Protein AF-A0A6I3U9E0-F1 (afdb_monomer)

Radius of gyration: 16.82 Å; Cα contacts (8 Å, |Δi|>4): 94; chains: 1; bounding box: 38×34×46 Å

Sequence (131 aa):
YLGNSIFYAGTFAIGSIIVNALAGFAFAKVNFSGKKILFGFLLALLIIPVETVLIPQFTIINSLGLVNNRLAVIIPGLASVFNIYLFRNFFIAIPEEILESAKMDGASIVRIFFRIMLPMSKPAVATVGVL

Structure (mmCIF, N/CA/C/O backbone):
data_AF-A0A6I3U9E0-F1
#
_entry.id   AF-A0A6I3U9E0-F1
#
loop_
_atom_site.group_PDB
_atom_site.id
_atom_site.type_symbol
_atom_site.label_atom_id
_atom_site.label_alt_id
_atom_site.label_comp_id
_atom_site.label_asym_id
_atom_site.label_entity_id
_atom_site.label_seq_id
_atom_site.pdbx_PDB_ins_code
_atom_site.Cartn_x
_atom_site.Cartn_y
_atom_site.Cartn_z
_atom_site.occupancy
_atom_site.B_iso_or_equiv
_atom_site.auth_seq_id
_atom_sit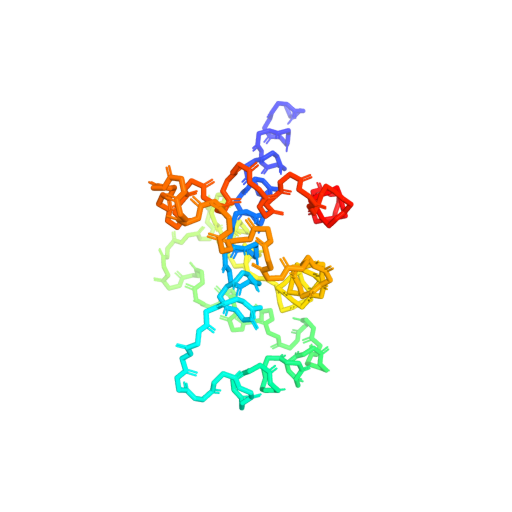e.auth_comp_id
_atom_site.auth_asym_id
_atom_site.auth_atom_id
_atom_site.pdb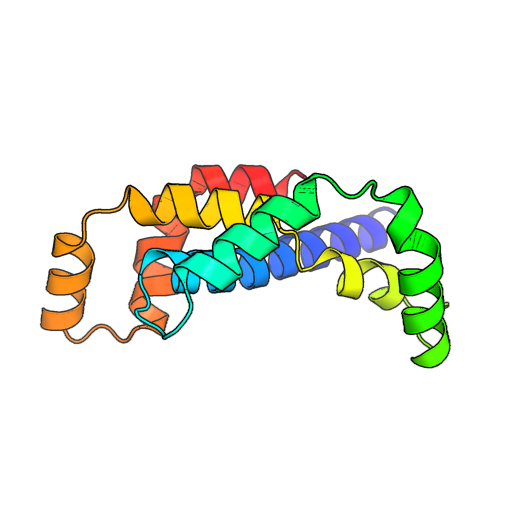x_PDB_model_num
ATOM 1 N N . TYR A 1 1 ? 18.620 15.635 -16.984 1.00 67.81 1 TYR A N 1
ATOM 2 C CA . TYR A 1 1 ? 18.644 14.254 -16.457 1.00 67.81 1 TYR A CA 1
ATOM 3 C C . TYR A 1 1 ? 18.099 14.165 -15.036 1.00 67.81 1 TYR A C 1
ATOM 5 O O . TYR A 1 1 ? 17.077 13.515 -14.869 1.00 67.81 1 TYR A O 1
ATOM 13 N N . LEU A 1 2 ? 18.664 14.884 -14.053 1.00 85.06 2 LEU A N 1
ATOM 14 C CA . LEU A 1 2 ? 18.224 14.817 -12.647 1.00 85.06 2 LEU A CA 1
ATOM 15 C C . LEU A 1 2 ? 16.716 15.082 -12.430 1.00 85.06 2 LEU A C 1
ATOM 17 O O . LEU A 1 2 ? 16.048 14.309 -11.754 1.00 85.06 2 LEU A O 1
ATOM 21 N N . GLY A 1 3 ? 16.159 16.127 -13.058 1.00 86.75 3 GLY A N 1
ATOM 22 C CA . GLY A 1 3 ? 14.741 16.491 -12.898 1.00 86.75 3 GLY A CA 1
ATOM 23 C C . GLY A 1 3 ? 13.753 15.427 -13.393 1.00 86.75 3 GLY A C 1
ATOM 24 O O . GLY A 1 3 ? 12.732 15.195 -12.754 1.00 86.75 3 GLY A O 1
ATOM 25 N N . ASN A 1 4 ? 14.083 14.717 -14.478 1.00 84.56 4 ASN A N 1
ATOM 26 C CA . ASN A 1 4 ? 13.249 13.621 -14.983 1.00 84.56 4 ASN A CA 1
ATOM 27 C C . ASN A 1 4 ? 13.273 12.420 -14.032 1.00 84.56 4 ASN A C 1
ATOM 29 O O . ASN A 1 4 ? 12.231 11.814 -13.800 1.00 84.56 4 ASN A O 1
ATOM 33 N N . SER A 1 5 ? 14.438 12.098 -13.462 1.00 86.31 5 SER A N 1
ATOM 34 C CA . SER A 1 5 ? 14.583 11.007 -12.495 1.00 86.31 5 SER A CA 1
ATOM 35 C C . SER A 1 5 ? 13.867 11.309 -11.179 1.00 86.31 5 SER A C 1
ATOM 37 O O . SER A 1 5 ? 13.184 10.438 -10.655 1.00 86.31 5 SER A O 1
ATOM 39 N N . ILE A 1 6 ? 13.954 12.547 -10.678 1.00 89.56 6 ILE A N 1
ATOM 40 C CA . ILE A 1 6 ? 13.228 12.984 -9.473 1.00 89.56 6 ILE A CA 1
ATOM 41 C C . ILE A 1 6 ? 11.718 12.923 -9.704 1.00 89.56 6 ILE A C 1
ATOM 43 O O . ILE A 1 6 ? 10.990 12.392 -8.871 1.00 89.56 6 ILE A O 1
ATOM 47 N N . PHE A 1 7 ? 11.240 13.419 -10.848 1.00 88.00 7 PHE A N 1
ATOM 48 C CA . PHE A 1 7 ? 9.824 13.339 -11.201 1.00 88.00 7 PHE A CA 1
ATOM 49 C C . PHE A 1 7 ? 9.342 11.886 -11.291 1.00 88.00 7 PHE A C 1
ATOM 51 O O . PHE A 1 7 ? 8.265 11.552 -10.797 1.00 88.00 7 PHE A O 1
ATOM 58 N N . TYR A 1 8 ? 10.154 11.019 -11.899 1.00 87.12 8 TYR A N 1
ATOM 59 C CA . TYR A 1 8 ? 9.870 9.597 -12.035 1.00 87.12 8 TYR A CA 1
ATOM 60 C C . TYR A 1 8 ? 9.783 8.904 -10.669 1.00 87.12 8 TYR A C 1
ATOM 62 O O . TYR A 1 8 ? 8.746 8.329 -10.343 1.00 87.12 8 TYR A O 1
ATOM 70 N N . ALA A 1 9 ? 10.835 9.017 -9.855 1.00 89.88 9 ALA A N 1
ATOM 71 C CA . ALA A 1 9 ? 10.900 8.411 -8.529 1.00 89.88 9 ALA A CA 1
ATOM 72 C C . ALA A 1 9 ? 9.804 8.954 -7.605 1.00 89.88 9 ALA A C 1
ATOM 74 O O . ALA A 1 9 ? 9.137 8.181 -6.929 1.00 89.88 9 ALA A O 1
ATOM 75 N N . GLY A 1 10 ? 9.549 10.266 -7.630 1.00 92.69 10 GLY A N 1
ATOM 76 C CA . GLY A 1 10 ? 8.494 10.887 -6.830 1.00 92.69 10 GLY A CA 1
ATOM 77 C C . GLY A 1 10 ? 7.099 10.392 -7.212 1.00 92.69 10 GLY A C 1
ATOM 78 O O . GLY A 1 10 ? 6.313 10.025 -6.341 1.00 92.69 10 GLY A O 1
ATOM 79 N N . THR A 1 11 ? 6.800 10.321 -8.513 1.00 91.94 11 THR A N 1
ATOM 80 C CA . THR A 1 11 ? 5.503 9.829 -9.007 1.00 91.94 11 THR A CA 1
ATOM 81 C C . THR A 1 11 ? 5.309 8.354 -8.666 1.00 91.94 11 THR A C 1
ATOM 83 O O . THR A 1 11 ? 4.234 7.963 -8.208 1.00 91.94 11 THR A O 1
ATOM 86 N N . PHE A 1 12 ? 6.354 7.544 -8.850 1.00 93.56 12 PHE A N 1
ATOM 87 C CA . PHE A 1 12 ? 6.343 6.133 -8.489 1.00 93.56 12 PHE A CA 1
ATOM 88 C C . PHE A 1 12 ? 6.130 5.933 -6.987 1.00 93.56 12 PHE A C 1
ATOM 90 O O . PHE A 1 12 ? 5.212 5.216 -6.602 1.00 93.56 12 PHE A O 1
ATOM 97 N N . ALA A 1 13 ? 6.911 6.612 -6.143 1.00 94.69 13 ALA A N 1
ATOM 98 C CA . ALA A 1 13 ? 6.823 6.497 -4.691 1.00 94.69 13 ALA A CA 1
ATOM 99 C C . ALA A 1 13 ? 5.434 6.900 -4.175 1.00 94.69 13 ALA A C 1
ATOM 101 O O . ALA A 1 13 ? 4.814 6.152 -3.423 1.00 94.69 13 ALA A O 1
ATOM 102 N N . ILE A 1 14 ? 4.895 8.040 -4.625 1.00 95.75 14 ILE A N 1
ATOM 103 C CA . ILE A 1 14 ? 3.556 8.500 -4.223 1.00 95.75 14 ILE A CA 1
ATOM 104 C C . ILE A 1 14 ? 2.483 7.503 -4.677 1.00 95.75 14 ILE A C 1
ATOM 106 O O . ILE A 1 14 ? 1.622 7.124 -3.881 1.00 95.75 14 ILE A O 1
ATOM 110 N N . GLY A 1 15 ? 2.539 7.053 -5.934 1.00 96.00 15 GLY A N 1
ATOM 111 C CA . GLY A 1 15 ? 1.592 6.075 -6.464 1.00 96.00 15 GLY A CA 1
ATOM 112 C C . GLY A 1 15 ? 1.652 4.748 -5.706 1.00 96.00 15 GLY A C 1
ATOM 113 O O . GLY A 1 15 ? 0.615 4.226 -5.300 1.00 96.00 15 GLY A O 1
ATOM 114 N N . SER A 1 16 ? 2.861 4.243 -5.459 1.00 96.62 16 SER A N 1
ATOM 115 C CA . SER A 1 16 ? 3.115 3.015 -4.706 1.00 96.62 16 SER A CA 1
ATOM 116 C C . SER A 1 16 ? 2.583 3.124 -3.277 1.00 96.62 16 SER A C 1
ATOM 118 O O . SER A 1 16 ? 1.839 2.251 -2.833 1.00 96.62 16 SER A O 1
ATOM 120 N N . ILE A 1 17 ? 2.867 4.219 -2.565 1.00 97.88 17 ILE A N 1
ATOM 121 C CA . ILE A 1 17 ? 2.338 4.455 -1.215 1.00 97.88 17 ILE A CA 1
ATOM 122 C C . ILE A 1 17 ? 0.811 4.421 -1.229 1.00 97.88 17 ILE A C 1
ATOM 124 O O . ILE A 1 17 ? 0.221 3.700 -0.432 1.00 97.88 17 ILE A O 1
ATOM 128 N N . ILE A 1 18 ? 0.161 5.158 -2.134 1.00 97.69 18 ILE A N 1
ATOM 129 C CA . ILE A 1 18 ? -1.304 5.247 -2.170 1.00 97.69 18 ILE A CA 1
ATOM 130 C C . ILE A 1 18 ? -1.927 3.880 -2.474 1.00 97.69 18 ILE A C 1
ATOM 132 O O . ILE A 1 18 ? -2.807 3.436 -1.735 1.00 97.69 18 ILE A O 1
ATOM 136 N N . VAL A 1 19 ? -1.467 3.198 -3.525 1.00 98.00 19 VAL A N 1
ATOM 137 C CA . VAL A 1 19 ? -2.022 1.906 -3.960 1.00 98.00 19 VAL A CA 1
ATOM 138 C C . VAL A 1 19 ? -1.836 0.844 -2.878 1.00 98.00 19 VAL A C 1
ATOM 140 O O . VAL A 1 19 ? -2.801 0.188 -2.475 1.00 98.00 19 VAL A O 1
ATOM 143 N N . ASN A 1 20 ? -0.617 0.703 -2.356 1.00 98.38 20 ASN A N 1
ATOM 144 C CA . ASN A 1 20 ? -0.310 -0.327 -1.370 1.00 98.38 20 ASN A CA 1
ATOM 145 C C . ASN A 1 20 ? -0.941 -0.027 -0.003 1.00 98.38 20 ASN A C 1
ATOM 147 O O . ASN A 1 20 ? -1.421 -0.951 0.655 1.00 98.38 20 ASN A O 1
ATOM 151 N N . ALA A 1 21 ? -1.018 1.244 0.411 1.00 98.38 21 ALA A N 1
ATOM 152 C CA . ALA A 1 21 ? -1.704 1.629 1.641 1.00 98.38 21 ALA A CA 1
ATOM 153 C C . ALA A 1 21 ? -3.217 1.407 1.544 1.00 98.38 21 ALA A C 1
ATOM 155 O O . ALA A 1 21 ? -3.814 0.910 2.493 1.00 98.38 21 ALA A O 1
ATOM 156 N N . LEU A 1 22 ? -3.863 1.715 0.417 1.00 98.25 22 LEU A N 1
ATOM 157 C CA . LEU A 1 22 ? -5.298 1.450 0.254 1.00 98.25 22 LEU A CA 1
ATOM 158 C C . LEU A 1 22 ? -5.606 -0.051 0.330 1.00 98.25 22 LEU A C 1
ATOM 160 O O . LEU A 1 22 ? -6.513 -0.460 1.057 1.00 98.25 22 LEU A O 1
ATOM 164 N N . ALA A 1 23 ? -4.818 -0.880 -0.358 1.00 98.06 23 ALA A N 1
ATOM 165 C CA . ALA A 1 23 ? -4.953 -2.331 -0.282 1.00 98.06 23 ALA A CA 1
ATOM 166 C C . ALA A 1 23 ? -4.682 -2.847 1.142 1.00 98.06 23 ALA A C 1
ATOM 168 O O . ALA A 1 23 ? -5.488 -3.599 1.694 1.00 98.06 23 ALA A O 1
ATOM 169 N N . GLY A 1 24 ? -3.599 -2.394 1.779 1.00 98.25 24 GLY A N 1
ATOM 170 C CA . GLY A 1 24 ? -3.281 -2.734 3.165 1.00 98.25 24 GLY A CA 1
ATOM 171 C C . GLY A 1 24 ? -4.400 -2.338 4.132 1.00 98.25 24 GLY A C 1
ATOM 172 O O . GLY A 1 24 ? -4.757 -3.119 5.013 1.00 98.25 24 GLY A O 1
ATOM 173 N N . PHE A 1 25 ? -5.012 -1.165 3.938 1.00 98.19 25 PHE A N 1
ATOM 174 C CA . PHE A 1 25 ? -6.136 -0.679 4.738 1.00 98.19 25 PHE A CA 1
ATOM 175 C C . PHE A 1 25 ? -7.374 -1.558 4.560 1.00 98.19 25 PHE A C 1
ATOM 177 O O . PHE A 1 25 ? -7.993 -1.944 5.553 1.00 98.19 25 PHE A O 1
ATOM 184 N N . ALA A 1 26 ? -7.690 -1.963 3.328 1.00 97.50 26 ALA A N 1
ATOM 185 C CA . ALA A 1 26 ? -8.768 -2.910 3.067 1.00 97.50 26 ALA A CA 1
ATOM 186 C C . ALA A 1 26 ? -8.521 -4.254 3.780 1.00 97.50 26 ALA A C 1
ATOM 188 O O . ALA A 1 26 ? -9.378 -4.738 4.522 1.00 97.50 26 ALA A O 1
ATOM 189 N N . PHE A 1 27 ? -7.320 -4.828 3.651 1.00 98.00 27 PHE A N 1
ATOM 190 C CA . PHE A 1 27 ? -6.959 -6.086 4.318 1.00 98.00 27 PHE A CA 1
ATOM 191 C C . PHE A 1 27 ? -6.780 -5.978 5.840 1.00 98.00 27 PHE A C 1
ATOM 193 O O . PHE A 1 27 ? -6.756 -7.012 6.518 1.00 98.00 27 PHE A O 1
ATOM 200 N N . ALA A 1 28 ? -6.658 -4.777 6.398 1.00 97.19 28 ALA A N 1
ATOM 201 C CA . ALA A 1 28 ? -6.612 -4.557 7.838 1.00 97.19 28 ALA A CA 1
ATOM 202 C C . ALA A 1 28 ? -8.020 -4.319 8.394 1.00 97.19 28 ALA A C 1
ATOM 204 O O . ALA A 1 28 ? -8.512 -5.132 9.174 1.00 97.19 28 ALA A O 1
ATOM 205 N N . LYS A 1 29 ? -8.704 -3.274 7.922 1.00 95.19 29 LYS A N 1
ATOM 206 C CA . LYS A 1 29 ? -9.883 -2.684 8.575 1.00 95.19 29 LYS A CA 1
ATOM 207 C C . LYS A 1 29 ? -11.214 -2.930 7.867 1.00 95.19 29 LYS A C 1
ATOM 209 O O . LYS A 1 29 ? -12.258 -2.829 8.500 1.00 95.19 29 LYS A O 1
ATOM 214 N N . VAL A 1 30 ? -11.212 -3.286 6.582 1.00 94.06 30 VAL A N 1
ATOM 215 C CA . VAL A 1 30 ? -12.460 -3.583 5.858 1.00 94.06 30 VAL A CA 1
ATOM 216 C C . VAL A 1 30 ? -12.815 -5.060 6.024 1.00 94.06 30 VAL A C 1
ATOM 218 O O . VAL A 1 30 ? -11.960 -5.942 5.897 1.00 94.06 30 VAL A O 1
ATOM 221 N N . ASN A 1 31 ? -14.083 -5.341 6.317 1.00 91.75 31 ASN A N 1
ATOM 222 C CA . ASN A 1 31 ? -14.619 -6.697 6.389 1.00 91.75 31 ASN A CA 1
ATOM 223 C C . ASN A 1 31 ? -15.241 -7.059 5.040 1.00 91.75 31 ASN A C 1
ATOM 225 O O . ASN A 1 31 ? -16.257 -6.493 4.652 1.00 91.75 31 ASN A O 1
ATOM 229 N N . PHE A 1 32 ? -14.615 -7.987 4.319 1.00 95.44 32 PHE A N 1
ATOM 230 C CA . PHE A 1 32 ? -15.106 -8.491 3.038 1.00 95.44 32 PHE A CA 1
ATOM 231 C C . PHE A 1 32 ? -14.911 -10.007 2.940 1.00 95.44 32 PHE A C 1
ATOM 233 O O . PHE A 1 32 ? -14.012 -10.584 3.564 1.00 95.44 32 PHE A O 1
ATOM 240 N N . SER A 1 33 ? -15.771 -10.661 2.162 1.00 96.81 33 SER A N 1
ATOM 241 C CA . SER A 1 33 ? -15.763 -12.113 1.978 1.00 96.81 33 SER A CA 1
ATOM 242 C C . SER A 1 33 ? -14.455 -12.589 1.340 1.00 96.81 33 SER A C 1
ATOM 244 O O . SER A 1 33 ? -13.945 -11.973 0.410 1.00 96.81 33 SER A O 1
ATOM 246 N N . GLY A 1 34 ? -13.882 -13.685 1.848 1.00 96.31 34 GLY A N 1
ATOM 247 C CA . GLY A 1 34 ? -12.642 -14.263 1.307 1.00 96.31 34 GLY A CA 1
ATOM 248 C C . GLY A 1 34 ? -11.346 -13.543 1.705 1.00 96.31 34 GLY A C 1
ATOM 249 O O . GLY A 1 34 ? -10.272 -14.000 1.324 1.00 96.31 34 GLY A O 1
ATOM 250 N N . LYS A 1 35 ? -11.406 -12.484 2.529 1.00 96.00 35 LYS A N 1
ATOM 251 C CA . LYS A 1 35 ? -10.249 -11.684 2.989 1.00 96.00 35 LYS A CA 1
ATOM 252 C C . LYS A 1 35 ? -9.034 -12.511 3.419 1.00 96.00 35 LYS A C 1
ATOM 254 O O . LYS A 1 35 ? -7.919 -12.207 3.008 1.00 96.00 35 LYS A O 1
ATOM 259 N N . LYS A 1 36 ? -9.234 -13.560 4.227 1.00 95.94 36 LYS A N 1
ATOM 260 C CA . LYS A 1 36 ? -8.140 -14.426 4.711 1.00 95.94 36 LYS A CA 1
ATOM 261 C C . LYS A 1 36 ? -7.516 -15.265 3.593 1.00 95.94 36 LYS A C 1
ATOM 263 O O . LYS A 1 36 ? -6.298 -15.375 3.541 1.00 95.94 36 LYS A O 1
ATOM 268 N N . ILE A 1 37 ? -8.343 -15.817 2.704 1.00 97.88 37 ILE A N 1
ATOM 269 C CA . ILE A 1 37 ? -7.894 -16.649 1.579 1.00 97.88 37 ILE A CA 1
ATOM 270 C C . ILE A 1 37 ? -7.115 -15.788 0.589 1.00 97.88 37 ILE A C 1
ATOM 272 O O . ILE A 1 37 ? -5.987 -16.123 0.246 1.00 97.88 37 ILE A O 1
ATOM 276 N N . LEU A 1 38 ? -7.678 -14.643 0.192 1.00 97.56 38 LEU A N 1
ATOM 277 C CA . LEU A 1 38 ? -7.028 -13.724 -0.738 1.00 97.56 38 LEU A CA 1
ATOM 278 C C . LEU A 1 38 ? -5.707 -13.197 -0.170 1.00 97.56 38 LEU A C 1
ATOM 280 O O . LEU A 1 38 ? -4.715 -13.133 -0.886 1.00 97.56 38 LEU A O 1
ATOM 284 N N . PHE A 1 39 ? -5.668 -12.869 1.124 1.00 97.38 39 PHE A N 1
ATOM 285 C CA . PHE A 1 39 ? -4.427 -12.432 1.754 1.00 97.38 39 PHE A CA 1
ATOM 286 C C . PHE A 1 39 ? -3.384 -13.553 1.834 1.00 97.38 39 PHE A C 1
ATOM 288 O O . PHE A 1 39 ? -2.220 -13.313 1.542 1.00 97.38 39 PHE A O 1
ATOM 295 N N . GLY A 1 40 ? -3.790 -14.781 2.169 1.00 97.75 40 GLY A N 1
ATOM 296 C CA . GLY A 1 40 ? -2.896 -15.942 2.144 1.00 97.75 40 GLY A CA 1
ATOM 297 C C . GLY A 1 40 ? -2.338 -16.221 0.746 1.00 97.75 40 GLY A C 1
ATOM 298 O O . GLY A 1 40 ? -1.146 -16.472 0.603 1.00 97.75 40 GLY A O 1
ATOM 299 N N . PHE A 1 41 ? -3.174 -16.094 -0.287 1.00 97.75 41 PHE A N 1
ATOM 300 C CA . PHE A 1 41 ? -2.744 -16.199 -1.679 1.00 97.75 41 PHE A CA 1
ATOM 301 C C . PHE A 1 41 ? -1.736 -15.109 -2.047 1.00 97.75 41 PHE A C 1
ATOM 303 O O . PHE A 1 41 ? -0.696 -15.422 -2.615 1.00 97.75 41 PHE A O 1
ATOM 310 N N . LEU A 1 42 ? -1.991 -13.851 -1.663 1.00 96.38 42 LEU A N 1
ATOM 311 C CA . LEU A 1 42 ? -1.026 -12.768 -1.843 1.00 96.38 42 LEU A CA 1
ATOM 312 C C . LEU A 1 42 ? 0.317 -13.132 -1.204 1.00 96.38 42 LEU A C 1
ATOM 314 O O . LEU A 1 42 ? 1.328 -13.092 -1.889 1.00 96.38 42 LEU A O 1
ATOM 318 N N . LEU A 1 43 ? 0.341 -13.576 0.055 1.00 97.19 43 LEU A N 1
ATOM 319 C CA . LEU A 1 43 ? 1.590 -13.974 0.715 1.00 97.19 43 LEU A CA 1
ATOM 320 C C . LEU A 1 43 ? 2.322 -15.111 -0.007 1.00 97.19 43 LEU A C 1
ATOM 322 O O . LEU A 1 43 ? 3.547 -15.081 -0.078 1.00 97.19 43 LEU A O 1
ATOM 326 N N . ALA A 1 44 ? 1.601 -16.074 -0.583 1.00 97.19 44 ALA A N 1
ATOM 327 C CA . ALA A 1 44 ? 2.213 -17.137 -1.376 1.00 97.19 44 ALA A CA 1
ATOM 328 C C . ALA A 1 44 ? 2.925 -16.599 -2.633 1.00 97.19 44 ALA A C 1
ATOM 330 O O . ALA A 1 44 ? 3.959 -17.139 -3.022 1.00 97.19 44 ALA A O 1
ATOM 331 N N . LEU A 1 45 ? 2.437 -15.503 -3.231 1.00 94.31 45 LEU A N 1
ATOM 332 C CA . LEU A 1 45 ? 3.090 -14.863 -4.380 1.00 94.31 45 LEU A CA 1
ATOM 333 C C . LEU A 1 45 ? 4.461 -14.259 -4.038 1.00 94.31 45 LEU A C 1
ATOM 335 O O . LEU A 1 45 ? 5.260 -14.071 -4.947 1.00 94.31 45 LEU A O 1
ATOM 339 N N . LEU A 1 46 ? 4.774 -14.002 -2.759 1.00 93.62 46 LEU A N 1
ATOM 340 C CA . LEU A 1 46 ? 6.109 -13.532 -2.350 1.00 93.62 46 LEU A CA 1
ATOM 341 C C . LEU A 1 46 ? 7.212 -14.569 -2.592 1.00 93.62 46 LEU A C 1
ATOM 343 O O . LEU A 1 46 ? 8.383 -14.210 -2.620 1.00 93.62 46 LEU A O 1
ATOM 347 N N . ILE A 1 47 ? 6.845 -15.844 -2.743 1.00 95.44 47 ILE A N 1
ATOM 348 C CA . ILE A 1 47 ? 7.786 -16.938 -3.011 1.00 95.44 47 ILE A CA 1
ATOM 349 C C . ILE A 1 47 ? 8.198 -16.946 -4.493 1.00 95.44 47 ILE A C 1
ATOM 351 O O . ILE A 1 47 ? 9.247 -17.485 -4.839 1.00 95.44 47 ILE A O 1
ATOM 355 N N . ILE A 1 48 ? 7.385 -16.354 -5.377 1.00 92.25 48 ILE A N 1
ATOM 356 C CA . ILE A 1 48 ? 7.641 -16.349 -6.818 1.00 92.25 48 ILE A CA 1
ATOM 357 C C . ILE A 1 48 ? 8.803 -15.389 -7.124 1.00 92.25 48 ILE A C 1
ATOM 359 O O . ILE A 1 48 ? 8.703 -14.202 -6.807 1.00 92.25 48 ILE A O 1
ATOM 363 N N . PRO A 1 49 ? 9.881 -15.859 -7.781 1.00 91.81 49 PRO A N 1
ATOM 364 C CA . PRO A 1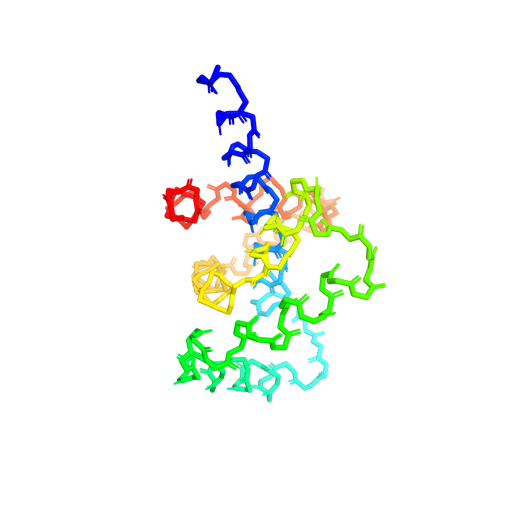 49 ? 10.995 -15.001 -8.171 1.00 91.81 49 PRO A CA 1
ATOM 365 C C . PRO A 1 49 ? 10.558 -13.929 -9.174 1.00 91.81 49 PRO A C 1
ATOM 367 O O . PRO A 1 49 ? 9.827 -14.223 -10.127 1.00 91.81 49 PRO A O 1
ATOM 370 N N . VAL A 1 50 ? 11.046 -12.699 -8.998 1.00 86.31 50 VAL A N 1
ATOM 371 C CA . VAL A 1 50 ? 10.693 -11.539 -9.838 1.00 86.31 50 VAL A CA 1
ATOM 372 C C . VAL A 1 50 ? 11.070 -11.773 -11.305 1.00 86.31 50 VAL A C 1
ATOM 374 O O . VAL A 1 50 ? 10.360 -11.364 -12.222 1.00 86.31 50 VAL A O 1
ATOM 377 N N . GLU A 1 51 ? 12.146 -12.511 -11.547 1.00 89.88 51 GLU A N 1
ATOM 378 C CA . GLU A 1 51 ? 12.638 -12.865 -12.876 1.00 89.88 51 GLU A CA 1
ATOM 379 C C . GLU A 1 51 ? 11.614 -13.706 -13.655 1.00 89.88 51 GLU A C 1
ATOM 381 O O . GLU A 1 51 ? 11.506 -13.582 -14.875 1.00 89.88 51 GLU A O 1
ATOM 386 N N . THR A 1 52 ? 10.804 -14.507 -12.951 1.00 92.50 52 THR A N 1
ATOM 387 C CA . THR A 1 52 ? 9.774 -15.374 -13.551 1.00 92.50 52 THR A CA 1
ATOM 388 C C . THR A 1 52 ? 8.621 -14.561 -14.136 1.00 92.50 52 THR A C 1
ATOM 390 O O . THR A 1 52 ? 8.035 -14.932 -15.152 1.00 92.50 52 THR A O 1
ATOM 393 N N . VAL A 1 53 ? 8.290 -13.435 -13.504 1.00 90.31 53 VAL A N 1
ATOM 394 C CA . VAL A 1 53 ? 7.170 -12.572 -13.907 1.00 90.31 53 VAL A CA 1
ATOM 395 C C . VAL A 1 53 ? 7.583 -11.467 -14.877 1.00 90.31 53 VAL A C 1
ATOM 397 O O . VAL A 1 53 ? 6.714 -10.861 -15.503 1.00 90.31 53 VAL A O 1
ATOM 400 N N . LEU A 1 54 ? 8.887 -11.264 -15.097 1.00 90.38 54 LEU A N 1
ATOM 401 C CA . LEU A 1 54 ? 9.416 -10.214 -15.968 1.00 90.38 54 LEU A CA 1
ATOM 402 C C . LEU A 1 54 ? 8.934 -10.340 -17.425 1.00 90.38 54 LEU A C 1
ATOM 404 O O . LEU A 1 54 ? 8.466 -9.362 -18.007 1.00 90.38 54 LEU A O 1
ATOM 408 N N . ILE A 1 55 ? 9.018 -11.538 -18.019 1.00 92.69 55 ILE A N 1
ATOM 409 C CA . ILE A 1 55 ? 8.606 -11.771 -19.417 1.00 92.69 55 ILE A CA 1
ATOM 410 C C . ILE A 1 55 ? 7.088 -11.564 -19.594 1.00 92.69 55 ILE A C 1
ATOM 412 O O . ILE A 1 55 ? 6.697 -10.809 -20.495 1.00 92.69 55 ILE A O 1
ATOM 416 N N . PRO A 1 56 ? 6.212 -12.157 -18.753 1.00 91.81 56 PRO A N 1
ATOM 417 C CA . PRO A 1 56 ? 4.780 -11.860 -18.789 1.00 91.81 56 PRO A CA 1
ATOM 418 C C . PRO A 1 56 ? 4.473 -10.367 -18.635 1.00 91.81 56 PRO A C 1
ATOM 420 O O . PRO A 1 56 ? 3.687 -9.811 -19.400 1.00 91.81 56 PRO A O 1
ATOM 423 N N . GLN A 1 57 ? 5.129 -9.696 -17.690 1.00 90.56 57 GLN A N 1
ATOM 424 C CA . GLN A 1 57 ? 4.927 -8.276 -17.420 1.00 90.56 57 GLN A CA 1
ATOM 425 C C . GLN A 1 57 ? 5.331 -7.402 -18.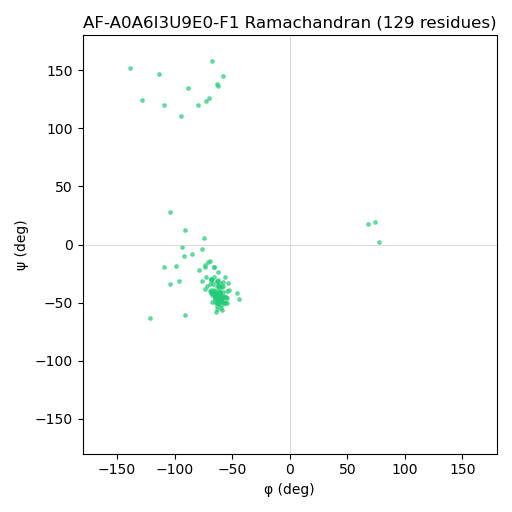614 1.00 90.56 57 GLN A C 1
ATOM 427 O O . GLN A 1 57 ? 4.576 -6.511 -19.006 1.00 90.56 57 GLN A O 1
ATOM 432 N N . PHE A 1 58 ? 6.473 -7.689 -19.244 1.00 90.31 58 PHE A N 1
ATOM 433 C CA . PHE A 1 58 ? 6.890 -7.022 -20.477 1.00 90.31 58 PHE A CA 1
ATOM 434 C C . PHE A 1 58 ? 5.884 -7.250 -21.609 1.00 90.31 58 PHE A C 1
ATOM 436 O O . PHE A 1 58 ? 5.521 -6.309 -22.310 1.00 90.31 58 PHE A O 1
ATOM 443 N N . THR A 1 59 ? 5.385 -8.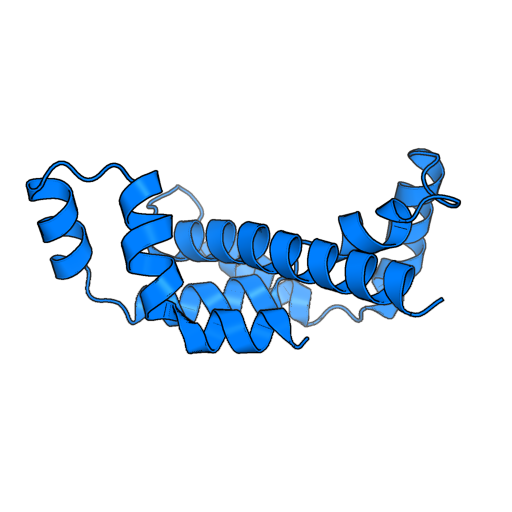480 -21.757 1.00 93.19 59 THR A N 1
ATOM 444 C CA . THR A 1 59 ? 4.398 -8.824 -22.789 1.00 93.19 59 THR A CA 1
ATOM 445 C C . THR A 1 59 ? 3.107 -8.018 -22.621 1.00 93.19 59 THR A C 1
ATOM 447 O O . THR A 1 59 ? 2.577 -7.511 -23.608 1.00 93.19 59 THR A O 1
ATOM 450 N N . ILE A 1 60 ? 2.638 -7.831 -21.381 1.00 93.12 60 ILE A N 1
ATOM 451 C CA . ILE A 1 60 ? 1.473 -6.990 -21.059 1.00 93.12 60 ILE A CA 1
ATOM 452 C C . ILE A 1 60 ? 1.752 -5.516 -21.386 1.00 93.12 60 ILE A C 1
ATOM 454 O O . ILE A 1 60 ? 0.948 -4.856 -22.032 1.00 93.12 60 ILE A O 1
ATOM 458 N N . ILE A 1 61 ? 2.902 -4.978 -20.984 1.00 93.81 61 ILE A N 1
ATOM 459 C CA . ILE A 1 61 ? 3.269 -3.589 -21.301 1.00 93.81 61 ILE A CA 1
ATOM 460 C C . ILE A 1 61 ? 3.381 -3.357 -22.815 1.00 93.81 61 ILE A C 1
ATOM 462 O O . ILE A 1 61 ? 2.978 -2.302 -23.313 1.00 93.81 61 ILE A O 1
ATOM 466 N N . ASN A 1 62 ? 3.896 -4.343 -23.550 1.00 93.31 62 ASN A N 1
ATOM 467 C CA . ASN A 1 62 ? 3.987 -4.309 -25.003 1.00 93.31 62 ASN A CA 1
ATOM 468 C C . ASN A 1 62 ? 2.617 -4.359 -25.676 1.00 93.31 62 ASN A C 1
ATOM 470 O O . ASN A 1 62 ? 2.365 -3.557 -26.573 1.00 93.31 62 ASN A O 1
ATOM 474 N N . SER A 1 63 ? 1.706 -5.218 -25.216 1.00 93.31 63 SER A N 1
ATOM 475 C CA . SER A 1 63 ? 0.344 -5.263 -25.760 1.00 93.31 63 SER A CA 1
ATOM 476 C C . SER A 1 63 ? -0.449 -3.983 -25.474 1.00 93.31 63 SER A C 1
ATOM 478 O O . SER A 1 63 ? -1.284 -3.589 -26.283 1.00 93.31 63 SER A O 1
ATOM 480 N N . LEU A 1 64 ? -0.137 -3.285 -24.378 1.00 92.25 64 LEU A N 1
ATOM 481 C CA . LEU A 1 64 ? -0.679 -1.960 -24.063 1.00 92.25 64 LEU A CA 1
ATOM 482 C C . LEU A 1 64 ? -0.038 -0.819 -24.881 1.00 92.25 64 LEU A C 1
ATOM 484 O O . LEU A 1 64 ? -0.445 0.332 -24.737 1.00 92.25 64 LEU A O 1
ATOM 488 N N . GLY A 1 65 ? 0.974 -1.099 -25.713 1.00 91.94 65 GLY A N 1
ATOM 489 C CA . GLY A 1 65 ? 1.694 -0.086 -26.494 1.00 91.94 65 GLY A CA 1
ATOM 490 C C . GLY A 1 65 ? 2.538 0.870 -25.642 1.00 91.94 65 GLY A C 1
ATOM 491 O O . GLY A 1 65 ? 2.910 1.951 -26.097 1.00 91.94 65 GLY A O 1
ATOM 492 N N . LEU A 1 66 ? 2.838 0.498 -24.393 1.00 92.12 66 LEU A N 1
ATOM 493 C CA . LEU A 1 66 ? 3.478 1.376 -23.412 1.00 92.12 66 LEU A CA 1
ATOM 494 C C . LEU A 1 66 ? 5.004 1.252 -23.370 1.00 92.12 66 LEU A C 1
ATOM 496 O O . LEU A 1 66 ? 5.621 2.001 -22.624 1.00 92.12 66 LEU A O 1
ATOM 500 N N . VAL A 1 67 ? 5.626 0.368 -24.159 1.00 88.31 67 VAL A N 1
ATOM 501 C CA . VAL A 1 67 ? 7.068 0.029 -24.065 1.00 88.31 67 VAL A CA 1
ATOM 502 C C . VAL A 1 67 ? 7.991 1.247 -24.107 1.00 88.31 67 VAL A C 1
ATOM 504 O O . VAL A 1 67 ? 8.944 1.316 -23.339 1.00 88.31 67 VAL A O 1
ATOM 507 N N . ASN A 1 68 ? 7.684 2.241 -24.942 1.00 84.31 68 ASN A N 1
ATOM 508 C CA . ASN A 1 68 ? 8.491 3.462 -25.071 1.00 84.31 68 ASN A CA 1
ATOM 509 C C . ASN A 1 68 ? 8.036 4.599 -24.132 1.00 84.31 68 ASN A C 1
ATOM 511 O O . ASN A 1 68 ? 8.432 5.752 -24.301 1.00 84.31 68 ASN A O 1
ATOM 515 N N . ASN A 1 69 ? 7.178 4.300 -23.154 1.00 86.56 69 ASN A N 1
ATOM 516 C CA . ASN A 1 69 ? 6.602 5.254 -22.215 1.00 86.56 69 ASN A CA 1
ATOM 517 C C . ASN A 1 69 ? 7.106 4.977 -20.790 1.00 86.56 69 ASN A C 1
ATOM 519 O O . ASN A 1 69 ? 7.278 3.838 -20.374 1.00 86.56 69 ASN A O 1
ATOM 523 N N . ARG A 1 70 ? 7.264 6.033 -19.987 1.00 80.50 70 ARG A N 1
ATOM 524 C CA . ARG A 1 70 ? 7.624 5.959 -18.558 1.00 80.50 70 ARG A CA 1
ATOM 525 C C . ARG A 1 70 ? 6.639 5.103 -17.753 1.00 80.50 70 ARG A C 1
ATOM 527 O O . ARG A 1 70 ? 7.013 4.495 -16.754 1.00 80.50 70 ARG A O 1
ATOM 534 N N . LEU A 1 71 ? 5.390 5.026 -18.209 1.00 84.12 71 LEU A N 1
ATOM 535 C CA . LEU A 1 71 ? 4.353 4.184 -17.618 1.00 84.12 71 LEU A CA 1
ATOM 536 C C . LEU A 1 71 ? 4.670 2.681 -17.681 1.00 84.12 71 LEU A C 1
ATOM 538 O O . LEU A 1 71 ? 4.174 1.952 -16.825 1.00 84.12 71 LEU A O 1
ATOM 542 N N . ALA A 1 72 ? 5.523 2.236 -18.618 1.00 85.12 72 ALA A N 1
ATOM 543 C CA . ALA A 1 72 ? 5.972 0.844 -18.735 1.00 85.12 72 ALA A CA 1
ATOM 544 C C . ALA A 1 72 ? 6.567 0.292 -17.441 1.00 85.12 72 ALA A C 1
ATOM 546 O O . ALA A 1 72 ? 6.441 -0.895 -17.160 1.00 85.12 72 ALA A O 1
ATOM 547 N N . VAL A 1 73 ? 7.229 1.152 -16.670 1.00 81.06 73 VAL A N 1
ATOM 548 C CA . VAL A 1 73 ? 7.915 0.754 -15.442 1.00 81.06 73 VAL A CA 1
ATOM 549 C C . VAL A 1 73 ? 7.115 1.179 -14.209 1.00 81.06 73 VAL A C 1
ATOM 551 O O . VAL A 1 73 ? 7.061 0.429 -13.239 1.00 81.06 73 VAL A O 1
ATOM 554 N N . ILE A 1 74 ? 6.419 2.324 -14.259 1.00 86.25 74 ILE A N 1
ATOM 555 C CA . ILE A 1 74 ? 5.601 2.791 -13.130 1.00 86.25 74 ILE A CA 1
ATOM 556 C C . ILE A 1 74 ? 4.451 1.821 -12.868 1.00 86.25 74 ILE A C 1
ATOM 558 O O . ILE A 1 74 ? 4.363 1.288 -11.768 1.00 86.25 74 ILE A O 1
ATOM 562 N N . ILE A 1 75 ? 3.588 1.578 -13.863 1.00 87.69 75 ILE A N 1
ATOM 563 C CA . ILE A 1 75 ? 2.316 0.863 -13.667 1.00 87.69 75 ILE A CA 1
ATOM 564 C C . ILE A 1 75 ? 2.523 -0.523 -13.046 1.00 87.69 75 ILE A C 1
ATOM 566 O O . ILE A 1 75 ? 1.860 -0.808 -12.047 1.00 87.69 75 ILE A O 1
ATOM 570 N N . PRO A 1 76 ? 3.434 -1.373 -13.557 1.00 87.00 76 PRO A N 1
ATOM 571 C CA . PRO A 1 76 ? 3.592 -2.706 -12.992 1.00 87.00 76 PRO A CA 1
ATOM 572 C C . PRO A 1 76 ? 4.153 -2.715 -11.569 1.00 87.00 76 PRO A C 1
ATOM 574 O O . PRO A 1 76 ? 3.829 -3.610 -10.797 1.00 87.00 76 PRO A O 1
ATOM 577 N N . GLY A 1 77 ? 4.984 -1.729 -11.216 1.00 87.69 77 GLY A N 1
ATOM 578 C CA . GLY A 1 77 ? 5.605 -1.650 -9.894 1.00 87.69 77 GLY A CA 1
ATOM 579 C C . GLY A 1 77 ? 4.739 -0.975 -8.824 1.00 87.69 77 GLY A C 1
ATOM 580 O O . GLY A 1 77 ? 5.114 -0.995 -7.655 1.00 87.69 77 GLY A O 1
ATOM 581 N N . LEU A 1 78 ? 3.594 -0.375 -9.184 1.00 92.75 78 LEU A N 1
ATOM 582 C CA . LEU A 1 78 ? 2.734 0.342 -8.228 1.00 92.75 78 LEU A CA 1
ATOM 583 C C . LEU A 1 78 ? 2.164 -0.566 -7.135 1.00 92.75 78 LEU A C 1
ATOM 585 O O . LEU A 1 78 ? 1.939 -0.107 -6.016 1.00 92.75 78 LEU A O 1
ATOM 589 N N . ALA A 1 79 ? 1.903 -1.832 -7.450 1.00 93.50 79 ALA A N 1
ATOM 590 C CA . ALA A 1 79 ? 1.364 -2.799 -6.508 1.00 93.50 79 ALA A CA 1
ATOM 591 C C . ALA A 1 79 ? 2.442 -3.822 -6.149 1.00 93.50 79 ALA A C 1
ATOM 593 O O . ALA A 1 79 ? 2.936 -4.550 -7.004 1.00 93.50 79 ALA A O 1
ATOM 594 N N . SER A 1 80 ? 2.774 -3.903 -4.865 1.00 95.00 80 SER A N 1
ATOM 595 C CA . SER A 1 80 ? 3.726 -4.867 -4.329 1.00 95.00 80 SER A CA 1
ATOM 596 C C . SER A 1 80 ? 3.090 -5.595 -3.161 1.00 95.00 80 SER A C 1
ATOM 598 O O . SER A 1 80 ? 2.670 -4.988 -2.176 1.00 95.00 80 SER A O 1
ATOM 600 N N . VAL A 1 81 ? 3.059 -6.921 -3.248 1.00 95.75 81 VAL A N 1
ATOM 601 C CA . VAL A 1 81 ? 2.533 -7.780 -2.186 1.00 95.75 81 VAL A CA 1
ATOM 602 C C . VAL A 1 81 ? 3.219 -7.493 -0.848 1.00 95.75 81 VAL A C 1
ATOM 604 O O . VAL A 1 81 ? 2.550 -7.429 0.184 1.00 95.75 81 VAL A O 1
ATOM 607 N N . PHE A 1 82 ? 4.535 -7.268 -0.864 1.00 95.88 82 PHE A N 1
ATOM 608 C CA . PHE A 1 82 ? 5.300 -6.952 0.337 1.00 95.88 82 PHE A CA 1
ATOM 609 C C . PHE A 1 82 ? 4.856 -5.616 0.943 1.00 95.88 82 PHE A C 1
ATOM 611 O O . PHE A 1 82 ? 4.607 -5.541 2.145 1.00 95.88 82 PHE A O 1
ATOM 618 N N . ASN A 1 83 ? 4.666 -4.584 0.117 1.00 97.31 83 ASN A N 1
ATOM 619 C CA . ASN A 1 83 ? 4.222 -3.270 0.585 1.00 97.31 83 ASN A CA 1
ATOM 620 C C . ASN A 1 83 ? 2.790 -3.325 1.142 1.00 97.31 83 ASN A C 1
ATOM 622 O O . ASN A 1 83 ? 2.509 -2.722 2.177 1.00 97.31 83 ASN A O 1
ATOM 626 N N . ILE A 1 84 ? 1.894 -4.089 0.506 1.00 98.19 84 ILE A N 1
ATOM 627 C CA . ILE A 1 84 ? 0.529 -4.335 1.003 1.00 98.19 84 ILE A CA 1
ATOM 628 C C . ILE A 1 84 ? 0.575 -5.029 2.368 1.00 98.19 84 ILE A C 1
ATOM 630 O O . ILE A 1 84 ? -0.115 -4.610 3.300 1.00 98.19 84 ILE A O 1
ATOM 634 N N . TYR A 1 85 ? 1.391 -6.081 2.497 1.00 97.69 85 TYR A N 1
ATOM 635 C CA . TYR A 1 85 ? 1.601 -6.801 3.753 1.00 97.69 85 TYR A CA 1
ATOM 636 C C . TYR A 1 85 ? 2.136 -5.875 4.851 1.00 97.69 85 TYR A C 1
ATOM 638 O O . TYR A 1 85 ? 1.595 -5.863 5.960 1.00 97.69 85 TYR A O 1
ATOM 646 N N . LEU A 1 86 ? 3.139 -5.055 4.529 1.00 97.62 86 LEU A N 1
ATOM 647 C CA . LEU A 1 86 ? 3.738 -4.100 5.452 1.00 97.62 86 LEU A CA 1
ATOM 648 C C . LEU A 1 86 ? 2.695 -3.100 5.961 1.00 97.62 86 LEU A C 1
ATOM 650 O O . LEU A 1 86 ? 2.473 -3.015 7.168 1.00 97.62 86 LEU A O 1
ATOM 654 N N . PHE A 1 87 ? 1.992 -2.405 5.061 1.00 98.50 87 PHE A N 1
ATOM 655 C CA . PHE A 1 87 ? 0.938 -1.462 5.445 1.00 98.50 87 PHE A CA 1
ATOM 656 C C . PHE A 1 87 ? -0.152 -2.123 6.282 1.00 98.50 87 PHE A C 1
ATOM 658 O O . PHE A 1 87 ? -0.561 -1.574 7.304 1.00 98.50 87 PHE A O 1
ATOM 665 N N . ARG A 1 88 ? -0.602 -3.320 5.893 1.00 98.06 88 ARG A N 1
ATOM 666 C CA . ARG A 1 88 ? -1.606 -4.063 6.657 1.00 98.06 88 ARG A CA 1
ATOM 667 C C . ARG A 1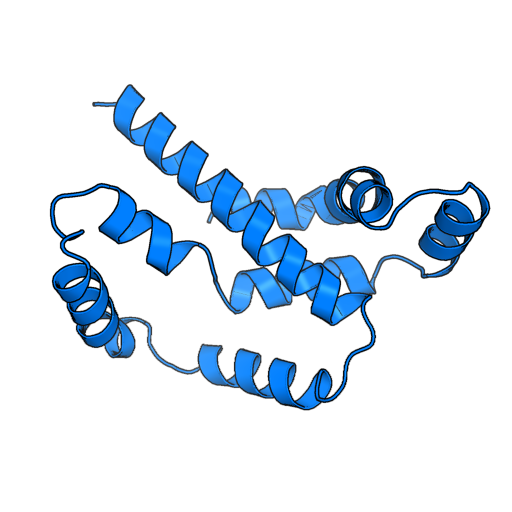 88 ? -1.150 -4.313 8.094 1.00 98.06 88 ARG A C 1
ATOM 669 O O . ARG A 1 88 ? -1.945 -4.118 9.009 1.00 98.06 88 ARG A O 1
ATOM 676 N N . ASN A 1 89 ? 0.095 -4.737 8.300 1.00 97.25 89 ASN A N 1
ATOM 677 C CA . ASN A 1 89 ? 0.615 -5.008 9.641 1.00 97.25 89 ASN A CA 1
ATOM 678 C C . ASN A 1 89 ? 0.661 -3.745 10.506 1.00 97.25 89 ASN A C 1
ATOM 680 O O . ASN A 1 89 ? 0.266 -3.797 11.668 1.00 97.25 89 ASN A O 1
ATOM 684 N N . PHE A 1 90 ? 1.048 -2.605 9.929 1.00 97.75 90 PHE A N 1
ATOM 685 C CA . PHE A 1 90 ? 0.978 -1.317 10.623 1.00 97.75 90 PHE A CA 1
ATOM 686 C C . PHE A 1 90 ? -0.462 -0.919 10.962 1.00 97.75 90 PHE A C 1
ATOM 688 O O . PHE A 1 90 ? -0.745 -0.529 12.090 1.00 97.75 90 PHE A O 1
ATOM 695 N N . PHE A 1 91 ? -1.398 -1.069 10.025 1.00 98.12 91 PHE A N 1
ATOM 696 C CA . PHE A 1 91 ? -2.794 -0.711 10.262 1.00 98.12 91 PHE A CA 1
ATOM 697 C C . PHE A 1 91 ? -3.502 -1.617 11.270 1.00 98.12 91 PHE A C 1
ATOM 699 O O . PHE A 1 91 ? -4.398 -1.144 11.962 1.00 98.12 91 PHE A O 1
ATOM 706 N N . ILE A 1 92 ? -3.132 -2.896 11.370 1.00 97.25 92 ILE A N 1
ATOM 707 C CA . ILE A 1 92 ? -3.693 -3.805 12.384 1.00 97.25 92 ILE A CA 1
ATOM 708 C C . ILE A 1 92 ? -3.274 -3.388 13.794 1.00 97.25 92 ILE A C 1
ATOM 710 O O . ILE A 1 92 ? -4.074 -3.521 14.714 1.00 97.25 92 ILE A O 1
ATOM 714 N N . ALA A 1 93 ? -2.064 -2.849 13.959 1.00 96.12 93 ALA A N 1
ATOM 715 C CA . ALA A 1 93 ? -1.587 -2.360 15.249 1.00 96.12 93 ALA A CA 1
ATOM 716 C C . ALA A 1 93 ? -2.323 -1.095 15.735 1.00 96.12 93 ALA A C 1
ATOM 718 O O . ALA A 1 93 ? -2.203 -0.739 16.904 1.00 96.12 93 ALA A O 1
ATOM 719 N N . ILE A 1 94 ? -3.083 -0.416 14.865 1.00 96.75 94 ILE A N 1
ATOM 720 C CA . ILE A 1 94 ? -3.894 0.747 15.240 1.00 96.75 94 ILE A CA 1
ATOM 721 C C . ILE A 1 94 ? -5.195 0.255 15.906 1.00 96.75 94 ILE A C 1
ATOM 723 O O . ILE A 1 94 ? -5.968 -0.446 15.237 1.00 96.75 94 ILE A O 1
ATOM 727 N N . PRO A 1 95 ? -5.474 0.634 17.170 1.00 96.56 95 PRO A N 1
ATOM 728 C CA . PRO A 1 95 ? -6.681 0.219 17.891 1.00 96.56 95 PRO A CA 1
ATOM 729 C C . PRO A 1 95 ? -7.976 0.618 17.165 1.00 96.56 95 PRO A C 1
ATOM 731 O O . PRO A 1 95 ? -8.031 1.658 16.503 1.00 96.56 95 PRO A O 1
ATOM 734 N N . GLU A 1 96 ? -9.017 -0.215 17.250 1.00 95.25 96 GLU A N 1
ATOM 735 C CA . GLU A 1 96 ? -10.291 0.027 16.549 1.00 95.25 96 GLU A CA 1
ATOM 736 C C . GLU A 1 96 ? -11.088 1.168 17.191 1.00 95.25 96 GLU A C 1
ATOM 738 O O . GLU A 1 96 ? -11.765 1.912 16.487 1.00 95.25 96 GLU A O 1
ATOM 743 N N . GLU A 1 97 ? -10.909 1.389 18.491 1.00 96.38 97 GLU A N 1
ATOM 744 C CA . GLU A 1 97 ? -11.552 2.438 19.283 1.00 96.38 97 GLU A CA 1
ATOM 745 C C . GLU A 1 97 ? -11.258 3.837 18.713 1.00 96.38 97 GLU A C 1
ATOM 747 O O . GLU A 1 97 ? -12.108 4.726 18.742 1.00 96.38 97 GLU A O 1
ATOM 752 N N . ILE A 1 98 ? -10.070 4.032 18.123 1.00 95.81 98 ILE A N 1
ATOM 753 C CA . ILE A 1 98 ? -9.699 5.281 17.439 1.00 95.81 98 ILE A CA 1
ATOM 754 C C . ILE A 1 98 ? -10.572 5.495 16.196 1.00 95.81 98 ILE A C 1
ATOM 756 O O . ILE A 1 98 ? -11.009 6.613 15.916 1.00 95.81 98 ILE A O 1
ATOM 760 N N . LEU A 1 99 ? -10.834 4.428 15.436 1.00 95.75 99 LEU A N 1
ATOM 761 C CA . LEU A 1 99 ? -11.661 4.493 14.234 1.00 95.75 99 LEU A CA 1
ATOM 762 C C . LEU A 1 99 ? -13.137 4.648 14.602 1.00 95.75 99 LEU A C 1
ATOM 764 O O . LEU A 1 99 ? -13.850 5.375 13.916 1.00 95.75 99 LEU A O 1
ATOM 768 N N . GLU A 1 100 ? -13.599 3.978 15.655 1.00 95.62 100 GLU A N 1
ATOM 769 C CA . GLU A 1 100 ? -14.961 4.115 16.177 1.00 95.62 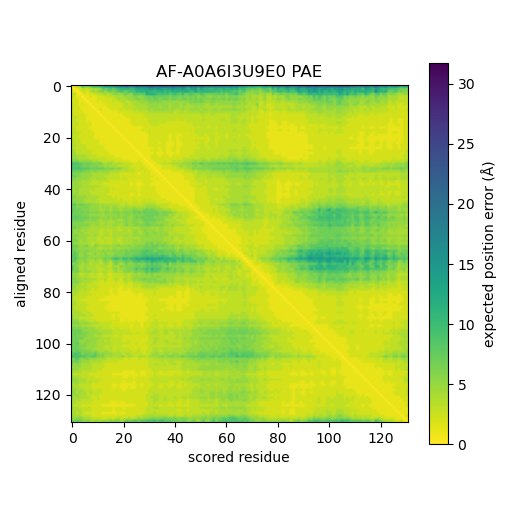100 GLU A CA 1
ATOM 770 C C . GLU A 1 100 ? -15.226 5.534 16.677 1.00 95.62 100 GLU A C 1
ATOM 772 O O . GLU A 1 100 ? -16.220 6.132 16.274 1.00 95.62 100 GLU A O 1
ATOM 777 N N . SER A 1 101 ? -14.294 6.116 17.438 1.00 96.75 101 SER A N 1
ATOM 778 C CA . SER A 1 101 ? -14.346 7.521 17.857 1.00 96.75 101 SER A CA 1
ATOM 779 C C . SER A 1 101 ? -14.447 8.473 16.662 1.00 96.75 101 SER A C 1
ATOM 781 O O . SER A 1 101 ? -15.388 9.257 16.560 1.00 96.75 101 SER A O 1
ATOM 783 N N . ALA A 1 102 ? -13.576 8.312 15.661 1.00 96.50 102 ALA A N 1
ATOM 784 C CA . ALA A 1 102 ? -13.633 9.132 14.455 1.00 96.50 102 ALA A CA 1
ATOM 785 C C . ALA A 1 102 ? -14.954 8.969 13.674 1.00 96.50 102 ALA A C 1
ATOM 787 O O . ALA A 1 102 ? -15.447 9.934 13.087 1.00 96.50 102 ALA A O 1
ATOM 788 N N . LYS A 1 103 ? -15.539 7.763 13.645 1.00 95.56 103 LYS A N 1
ATOM 789 C CA . LYS A 1 103 ? -16.858 7.520 13.033 1.00 95.56 103 LYS A CA 1
ATOM 790 C C . LYS A 1 103 ? -17.979 8.197 13.827 1.00 95.56 103 LYS A C 1
ATOM 792 O O . LYS A 1 103 ? -18.878 8.748 13.197 1.00 95.56 103 LYS A O 1
ATOM 797 N N . MET A 1 104 ? -17.922 8.187 15.163 1.00 96.81 104 MET A N 1
ATOM 798 C CA . MET A 1 104 ? -18.867 8.919 16.023 1.00 96.81 104 MET A CA 1
ATOM 799 C C . MET A 1 104 ? -18.800 10.432 15.772 1.00 96.81 104 MET A C 1
ATOM 801 O O . MET A 1 104 ? -19.841 11.080 15.705 1.00 96.81 104 MET A O 1
ATOM 805 N N . ASP A 1 105 ? -17.608 10.963 15.486 1.00 96.75 105 ASP A N 1
ATOM 806 C CA . ASP A 1 105 ? -17.390 12.356 15.063 1.00 96.75 105 ASP A CA 1
ATOM 807 C C . ASP A 1 105 ? -17.808 12.640 13.598 1.00 96.75 105 ASP A C 1
ATOM 809 O O . ASP A 1 105 ? -17.556 13.720 13.052 1.00 96.75 105 ASP A O 1
ATOM 813 N N . GLY A 1 106 ? -18.417 11.671 12.907 1.00 96.31 106 GLY A N 1
ATOM 814 C CA . GLY A 1 106 ? -18.883 11.813 11.526 1.00 96.31 106 GLY A CA 1
ATOM 815 C C . GLY A 1 106 ? -17.767 11.800 10.473 1.00 96.31 106 GLY A C 1
ATOM 816 O O . GLY A 1 106 ? -17.963 12.276 9.349 1.00 96.31 106 GLY A O 1
ATOM 817 N N . ALA A 1 107 ? -16.574 11.282 10.787 1.00 97.31 107 ALA A N 1
ATOM 818 C CA . ALA A 1 107 ? -15.505 11.158 9.802 1.00 97.31 107 ALA A CA 1
ATOM 819 C C . ALA A 1 107 ? -15.832 10.083 8.751 1.00 97.31 107 ALA A C 1
ATOM 821 O O . ALA A 1 107 ? -16.068 8.917 9.062 1.00 97.31 107 ALA A O 1
ATOM 822 N N . SER A 1 108 ? -15.776 10.464 7.471 1.00 96.50 108 SER A N 1
ATOM 823 C CA . SER A 1 108 ? -15.895 9.510 6.365 1.00 96.50 108 SER A CA 1
ATOM 824 C C . SER A 1 108 ? -14.693 8.562 6.307 1.00 96.50 108 SER A C 1
ATOM 826 O O . SER A 1 108 ? -13.596 8.898 6.752 1.00 96.50 108 SER A O 1
ATOM 828 N N . ILE A 1 109 ? -14.855 7.396 5.676 1.00 94.75 109 ILE A N 1
ATOM 829 C CA . ILE A 1 109 ? -13.771 6.409 5.540 1.00 94.75 109 ILE A CA 1
ATOM 830 C C . ILE A 1 109 ? -12.532 6.970 4.827 1.00 94.75 109 ILE A C 1
ATOM 832 O O . ILE A 1 109 ? -11.405 6.681 5.219 1.00 94.75 109 ILE A O 1
ATOM 836 N N . VAL A 1 110 ? -12.735 7.840 3.833 1.00 96.31 110 VAL A N 1
ATOM 837 C CA . VAL A 1 110 ? -11.652 8.541 3.127 1.00 96.31 110 VAL A CA 1
ATOM 838 C C . VAL A 1 110 ? -10.912 9.474 4.086 1.00 96.31 110 VAL A C 1
ATOM 840 O O . VAL A 1 110 ? -9.683 9.513 4.097 1.00 96.31 110 VAL A O 1
ATOM 843 N N . ARG A 1 111 ? -11.650 10.194 4.941 1.00 97.00 111 ARG A N 1
ATOM 844 C CA . ARG A 1 111 ? -11.058 11.055 5.969 1.00 97.00 111 ARG A CA 1
ATOM 845 C C . ARG A 1 111 ? -10.279 10.233 6.994 1.00 97.00 111 ARG A C 1
ATOM 847 O O . ARG A 1 111 ? -9.161 10.618 7.313 1.00 97.00 111 ARG A O 1
ATOM 854 N N . ILE A 1 112 ? -10.82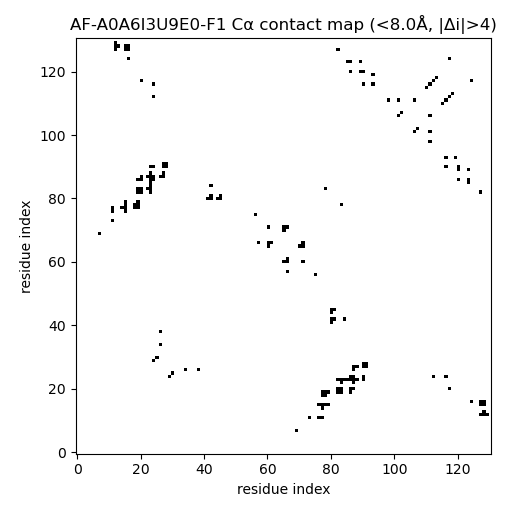5 9.112 7.464 1.00 97.69 112 ILE A N 1
ATOM 855 C CA . ILE A 1 112 ? -10.145 8.193 8.391 1.00 97.69 112 ILE A CA 1
ATOM 856 C C . ILE A 1 112 ? -8.845 7.679 7.765 1.00 97.69 112 ILE A C 1
ATOM 858 O O . ILE A 1 112 ? -7.790 7.741 8.393 1.00 97.69 112 ILE A O 1
ATOM 862 N N . PHE A 1 113 ? -8.884 7.243 6.507 1.00 97.94 113 PHE A N 1
ATOM 863 C CA . PHE A 1 113 ? -7.698 6.764 5.806 1.00 97.94 113 PHE A CA 1
ATOM 864 C C . PHE A 1 113 ? -6.594 7.833 5.736 1.00 97.94 113 PHE A C 1
ATOM 866 O O . PHE A 1 113 ? -5.488 7.607 6.226 1.00 97.94 113 PHE A O 1
ATOM 873 N N . PHE A 1 114 ? -6.897 9.013 5.184 1.00 98.00 114 PHE A N 1
ATOM 874 C CA . PHE A 1 114 ? -5.882 10.048 4.952 1.00 98.00 114 PHE A CA 1
ATOM 875 C C . PHE A 1 114 ? -5.461 10.810 6.212 1.00 98.00 114 PHE A C 1
ATOM 877 O O . PHE A 1 114 ? -4.321 11.262 6.281 1.00 98.00 114 PHE A O 1
ATOM 884 N N . ARG A 1 115 ? -6.353 10.993 7.194 1.00 97.31 115 ARG A N 1
ATOM 885 C CA . ARG A 1 115 ? -6.065 11.800 8.395 1.00 97.31 115 ARG A CA 1
ATOM 886 C C . ARG A 1 115 ? -5.665 10.985 9.619 1.00 97.31 115 ARG A C 1
ATOM 888 O O . ARG A 1 115 ? -5.088 11.567 10.529 1.00 97.31 115 ARG A O 1
ATOM 895 N N . ILE A 1 116 ? -5.951 9.684 9.653 1.00 97.31 116 ILE A N 1
ATOM 896 C CA . ILE A 1 116 ? -5.677 8.832 10.821 1.00 97.31 116 ILE A CA 1
ATOM 897 C C . ILE A 1 116 ? -4.758 7.680 10.422 1.00 97.31 116 ILE A C 1
ATOM 899 O O . ILE A 1 116 ? -3.611 7.632 10.856 1.00 97.31 116 ILE A O 1
ATOM 903 N N . MET A 1 117 ? -5.211 6.796 9.535 1.00 98.06 117 MET A N 1
ATOM 904 C CA . MET A 1 117 ? -4.492 5.552 9.238 1.00 98.06 117 MET A CA 1
ATOM 905 C C . MET A 1 117 ? -3.115 5.810 8.625 1.00 98.06 117 MET A C 1
ATOM 907 O O . MET A 1 117 ? -2.103 5.316 9.127 1.00 98.06 117 MET A O 1
ATOM 911 N N . LEU A 1 118 ? -3.070 6.608 7.554 1.00 97.56 118 LEU A N 1
ATOM 912 C CA . LEU A 1 118 ? -1.838 6.884 6.821 1.00 97.56 118 LEU A CA 1
ATOM 913 C C . LEU A 1 118 ? -0.814 7.664 7.680 1.00 97.56 118 LEU A C 1
ATOM 915 O O . LEU A 1 118 ? 0.334 7.223 7.749 1.00 97.56 118 LEU A O 1
ATOM 919 N N . PRO A 1 119 ? -1.183 8.734 8.423 1.00 96.88 119 PRO A N 1
ATOM 920 C CA . PRO A 1 119 ? -0.250 9.440 9.308 1.00 96.88 119 PRO A CA 1
ATOM 921 C C . PRO A 1 119 ? 0.208 8.639 10.532 1.00 96.88 119 PRO A C 1
ATOM 923 O O . PRO A 1 119 ? 1.324 8.846 11.004 1.00 96.88 119 PRO A O 1
ATOM 926 N N . MET A 1 120 ? -0.615 7.728 11.057 1.00 96.94 120 MET A N 1
ATOM 927 C CA . MET A 1 120 ? -0.198 6.829 12.142 1.00 96.94 120 MET A CA 1
ATOM 928 C C . MET A 1 120 ? 0.758 5.732 11.657 1.00 96.94 120 MET A C 1
ATOM 930 O O . MET A 1 120 ? 1.494 5.158 12.451 1.00 96.94 120 MET A O 1
ATOM 934 N N . SER A 1 121 ? 0.811 5.494 10.344 1.00 97.31 121 SER A N 1
ATOM 935 C CA . SER A 1 121 ? 1.693 4.510 9.708 1.00 97.31 121 SER A CA 1
ATOM 936 C C . SER A 1 121 ? 2.899 5.156 9.019 1.00 97.31 121 SER A C 1
ATOM 938 O O . SER A 1 121 ? 3.443 4.595 8.070 1.00 97.31 121 SER A O 1
ATOM 940 N N . LYS A 1 122 ? 3.349 6.329 9.495 1.00 96.69 122 LYS A N 1
ATOM 941 C CA . LYS A 1 122 ? 4.536 7.042 8.976 1.00 96.69 122 LYS A CA 1
ATOM 942 C C . LYS A 1 122 ? 5.764 6.149 8.761 1.00 96.69 122 LYS A C 1
ATOM 944 O O . LYS A 1 122 ? 6.393 6.318 7.720 1.00 96.69 122 LYS A O 1
ATOM 949 N N . PRO A 1 123 ? 6.110 5.202 9.657 1.00 96.44 123 PRO A N 1
ATOM 950 C CA . PRO A 1 123 ? 7.243 4.317 9.404 1.00 96.44 123 PRO A CA 1
ATOM 951 C C . PRO A 1 123 ? 7.052 3.462 8.143 1.00 96.44 123 PRO A C 1
ATOM 953 O O . PRO A 1 123 ? 7.962 3.393 7.328 1.00 96.44 123 PRO A O 1
ATOM 956 N N . ALA A 1 124 ? 5.855 2.906 7.913 1.00 96.88 124 ALA A N 1
ATOM 957 C CA . ALA A 1 124 ? 5.544 2.167 6.684 1.00 96.88 124 ALA A CA 1
ATOM 958 C C . ALA A 1 124 ? 5.616 3.061 5.440 1.00 96.88 124 ALA A C 1
ATOM 960 O O . ALA A 1 124 ? 6.176 2.660 4.424 1.00 96.88 124 ALA A O 1
ATOM 961 N N . VAL A 1 125 ? 5.086 4.287 5.532 1.00 97.56 125 VAL A N 1
ATOM 962 C CA . VAL A 1 125 ? 5.158 5.280 4.448 1.00 97.56 125 VAL A CA 1
ATOM 963 C C . VAL A 1 125 ? 6.613 5.596 4.098 1.00 97.56 125 VAL A C 1
ATOM 965 O O . VAL A 1 125 ? 6.956 5.632 2.922 1.00 97.56 125 VAL A O 1
ATOM 968 N N . ALA A 1 126 ? 7.472 5.785 5.102 1.00 96.81 126 ALA A N 1
ATOM 969 C CA . ALA A 1 126 ? 8.894 6.040 4.898 1.00 96.81 126 ALA A CA 1
ATOM 970 C C . ALA A 1 126 ? 9.604 4.834 4.268 1.00 96.81 126 ALA A C 1
ATOM 972 O O . ALA A 1 126 ? 10.358 5.013 3.319 1.00 96.81 126 ALA A O 1
ATOM 973 N N . THR A 1 127 ? 9.329 3.611 4.736 1.00 95.88 127 THR A N 1
ATOM 974 C CA . THR A 1 127 ? 9.897 2.390 4.147 1.00 95.88 127 THR A CA 1
ATOM 975 C C . THR A 1 127 ? 9.506 2.246 2.679 1.00 95.88 127 THR A C 1
ATOM 977 O O . THR A 1 127 ? 10.378 2.112 1.831 1.00 95.88 127 THR A O 1
ATOM 980 N N . VAL A 1 128 ? 8.212 2.329 2.360 1.00 94.88 128 VAL A N 1
ATOM 981 C CA . VAL A 1 128 ? 7.728 2.181 0.977 1.00 94.88 128 VAL A CA 1
ATOM 982 C C . VAL A 1 128 ? 8.161 3.346 0.088 1.00 94.88 128 VAL A C 1
ATOM 984 O O . VAL A 1 128 ? 8.336 3.157 -1.105 1.00 94.88 128 VAL A O 1
ATOM 987 N N . GLY A 1 129 ? 8.345 4.544 0.644 1.00 93.25 129 GLY A N 1
ATOM 988 C CA . GLY A 1 129 ? 8.830 5.696 -0.115 1.00 93.25 129 GLY A CA 1
ATOM 989 C C . GLY A 1 129 ? 10.319 5.642 -0.468 1.00 93.25 129 GLY A C 1
ATOM 990 O O . GLY A 1 129 ? 10.740 6.379 -1.356 1.00 93.25 129 GLY A O 1
ATOM 991 N N . VAL A 1 130 ? 11.108 4.820 0.233 1.00 90.19 130 VAL A N 1
ATOM 992 C CA . VAL A 1 130 ? 12.554 4.651 -0.004 1.00 90.19 130 VAL A CA 1
ATOM 993 C C . VAL A 1 130 ? 12.861 3.441 -0.893 1.00 90.19 130 VAL A C 1
ATOM 995 O O . VAL A 1 130 ? 13.859 3.479 -1.611 1.00 90.19 130 VAL A O 1
ATOM 998 N N . LEU A 1 131 ? 12.037 2.389 -0.827 1.00 82.81 131 LEU A N 1
ATOM 999 C CA . LEU A 1 131 ? 12.138 1.183 -1.662 1.00 82.81 131 LEU A CA 1
ATOM 1000 C C . LEU A 1 131 ? 11.744 1.455 -3.121 1.00 82.81 131 LEU A C 1
ATOM 1002 O O . LEU A 1 131 ? 12.458 0.936 -4.006 1.00 82.81 131 LEU A O 1
#

InterPro domains:
  IPR000515 ABC transporter type 1, transmembrane domain MetI-like [PF00528] (22-128)
  IPR000515 ABC transporter type 1, transmembrane domain MetI-like [PS50928] (2-131)
  IPR000515 ABC transporter type 1, transmembrane domain MetI-like [cd06261] (2-131)
  IPR035906 MetI-like superfamily [G3DSA:1.10.3720.10] (1-131)
  IPR035906 MetI-like superfamily [SSF161098] (1-131)

Nearest PDB structures (foldseek):
  2r6g-assembly1_G  TM=8.980E-01  e=2.932E-04  Escherichia coli K-12
  7ahd-assembly1_A  TM=6.889E-01  e=1.892E-01  Lactococcus lactis subsp. lactis
  7ahh-assembly1_A  TM=6.985E-01  e=2.312E-01  Lactococcus lactis subsp. lactis
  7ahd-assembly1_B  TM=6.370E-01  e=2.826E-01  Lactococcus lactis subsp. lactis
  7ahh-assembly1_B  TM=6.458E-01  e=6.629E-01  Lactococcus lactis subsp. lactis

Secondary structure (DSSP, 8-state):
-HHHHHHHHHHHHHHHHHHHHHHHHHHHH---TTHHHHHHH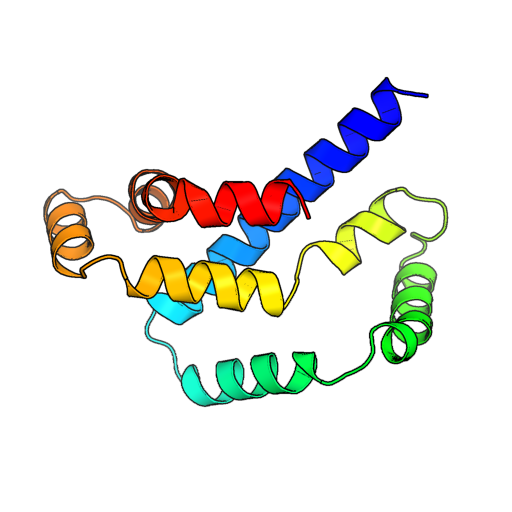HHHHTTS-HHHHHHHHHHHHHHTT-TTSTHHHHHHHS--HHHHHHHHHHHHTS-HHHHHHHHHTT--HHHHIIIIIHHHTHHHHHHHHH-

Organism: Streptococcus pneumoniae (NCBI:txid1313)

Solvent-accessible surface area (backbone atoms only — not comparable to full-atom values): 7281 Å² total; per-residue (Å²): 112,69,68,61,52,51,53,49,51,50,52,40,26,53,47,24,43,52,50,15,40,53,52,6,43,42,75,45,76,52,90,60,89,61,54,69,58,56,49,53,52,44,59,56,55,71,73,57,58,69,76,74,50,45,61,62,50,50,52,53,30,49,76,69,69,28,69,94,39,76,58,46,60,40,62,72,62,28,64,41,64,66,51,21,52,50,32,17,56,51,52,59,72,50,63,63,66,63,54,51,51,42,45,75,74,65,48,49,72,68,53,42,41,67,71,44,54,52,64,74,30,46,69,51,51,52,52,52,55,72,107

Mean predicted aligned error: 3.69 Å

Foldseek 3Di:
DVVVVCVLLVVLLVLLLVVLLVLLCCLAPNDDPCSVVVLVVLVVCVVPDPVVCVVVLQVVCVVVVCNVDSCSPRVVSSDDSVLNVLSNVQQNPDDCVVVVVCVVVVQDPVRCSPVPSSVSSVVSSVVSSVD

pLDDT: mean 93.91, std 4.82, range [67.81, 98.5]